Protein AF-A0A378M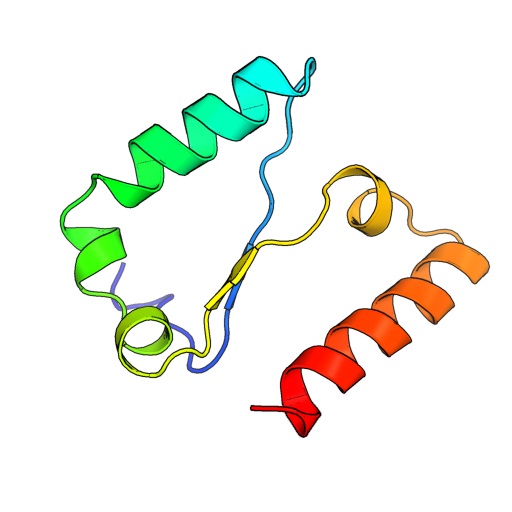H05-F1 (afdb_monomer)

Structure (mmCIF, N/CA/C/O backbone):
data_AF-A0A378MH05-F1
#
_entry.id   AF-A0A378MH05-F1
#
loop_
_atom_site.group_PDB
_atom_site.id
_atom_site.type_symbol
_atom_site.label_atom_id
_atom_site.label_alt_id
_atom_site.label_comp_id
_atom_site.label_asym_id
_atom_site.label_entity_id
_atom_site.label_seq_id
_atom_site.pdbx_PDB_ins_code
_atom_site.Cartn_x
_atom_site.Cartn_y
_atom_site.Cartn_z
_atom_site.occupancy
_atom_site.B_iso_or_equiv
_atom_site.auth_seq_id
_atom_site.auth_comp_id
_atom_site.auth_asym_id
_atom_site.auth_atom_id
_atom_site.pdbx_PDB_model_num
ATOM 1 N N . MET A 1 1 ? -14.856 9.479 5.426 1.00 56.72 1 MET A N 1
AT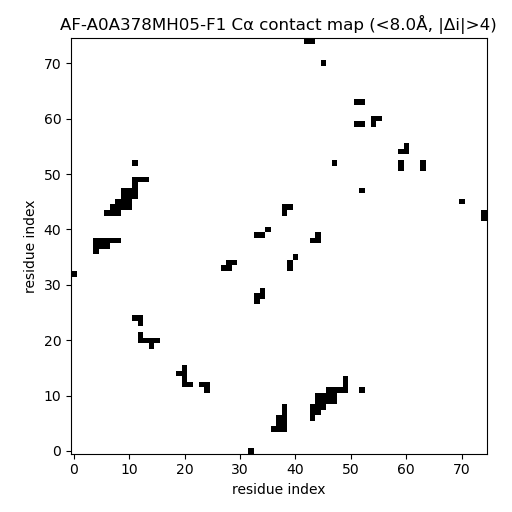OM 2 C CA . MET A 1 1 ? -13.779 8.458 5.342 1.00 56.72 1 MET A CA 1
ATOM 3 C C . MET A 1 1 ? -14.244 7.025 5.596 1.00 56.72 1 MET A C 1
ATOM 5 O O . MET A 1 1 ? -13.615 6.162 4.998 1.00 56.72 1 MET A O 1
ATOM 9 N N . PRO A 1 2 ? -15.321 6.725 6.360 1.00 62.75 2 PRO A N 1
ATOM 10 C CA . PRO A 1 2 ? -15.915 5.380 6.341 1.00 62.75 2 PRO A CA 1
ATOM 11 C C . PRO A 1 2 ? -16.277 4.908 4.925 1.00 62.75 2 PRO A C 1
ATOM 13 O O . PRO A 1 2 ? -16.166 3.729 4.625 1.00 62.75 2 PRO A O 1
ATOM 16 N N . ASP A 1 3 ? -16.621 5.849 4.042 1.00 74.88 3 ASP A N 1
ATOM 17 C CA . ASP A 1 3 ? -17.065 5.589 2.665 1.00 74.88 3 ASP A CA 1
ATOM 18 C C . ASP A 1 3 ? -16.000 4.921 1.776 1.00 74.88 3 ASP A C 1
ATOM 20 O O . ASP A 1 3 ? -16.338 4.341 0.751 1.00 74.88 3 ASP A O 1
ATOM 24 N N . TYR A 1 4 ? -14.722 4.990 2.168 1.00 73.62 4 TYR A N 1
ATOM 25 C CA . TYR A 1 4 ? -13.592 4.397 1.440 1.00 73.62 4 TYR A CA 1
ATOM 26 C C . TYR A 1 4 ? -12.841 3.343 2.270 1.00 73.62 4 TYR A C 1
ATOM 28 O O . TYR A 1 4 ? -11.740 2.933 1.903 1.00 73.62 4 TYR A O 1
ATOM 36 N N . ALA A 1 5 ? -13.402 2.913 3.406 1.00 84.25 5 ALA A N 1
ATOM 37 C CA . ALA A 1 5 ? -12.828 1.841 4.210 1.00 84.25 5 ALA A CA 1
ATOM 38 C C . ALA A 1 5 ? -13.032 0.494 3.496 1.00 84.25 5 ALA A C 1
ATOM 40 O O . ALA A 1 5 ? -14.086 -0.125 3.606 1.00 84.25 5 ALA A O 1
ATOM 41 N N . ALA A 1 6 ? -12.021 0.062 2.743 1.00 89.75 6 ALA A N 1
ATOM 42 C CA . ALA A 1 6 ? -12.036 -1.206 2.024 1.00 89.75 6 ALA A CA 1
ATOM 43 C C . ALA A 1 6 ? -11.723 -2.401 2.944 1.00 89.75 6 ALA A C 1
ATOM 45 O O . ALA A 1 6 ? -11.128 -2.239 4.012 1.00 89.75 6 ALA A O 1
ATOM 46 N N . ASP A 1 7 ? -12.076 -3.613 2.505 1.00 92.75 7 ASP A N 1
ATOM 47 C CA . ASP A 1 7 ? -11.687 -4.857 3.183 1.00 92.75 7 ASP A CA 1
ATOM 48 C C . ASP A 1 7 ? -10.191 -5.157 3.057 1.00 92.75 7 ASP A C 1
ATOM 50 O O . ASP A 1 7 ? -9.601 -5.702 3.988 1.00 92.75 7 ASP A O 1
ATOM 54 N N . TYR A 1 8 ? -9.596 -4.773 1.923 1.00 94.62 8 TYR A N 1
ATOM 55 C CA . TYR A 1 8 ? -8.168 -4.850 1.632 1.00 94.62 8 TYR A CA 1
ATOM 56 C C . TYR A 1 8 ? -7.697 -3.517 1.062 1.00 94.62 8 TYR A C 1
ATOM 58 O O . TYR A 1 8 ? -8.382 -2.902 0.245 1.00 94.62 8 TYR A O 1
ATOM 66 N N . MET A 1 9 ? -6.519 -3.068 1.484 1.00 94.06 9 MET A N 1
ATOM 67 C CA . MET A 1 9 ? -5.940 -1.801 1.051 1.00 94.06 9 MET A CA 1
ATOM 68 C C . MET A 1 9 ? -4.498 -2.005 0.603 1.00 94.06 9 MET A C 1
ATOM 70 O O . MET A 1 9 ? -3.693 -2.574 1.331 1.00 94.06 9 MET A O 1
ATOM 74 N N . PHE A 1 10 ? -4.164 -1.478 -0.572 1.00 94.81 10 PHE A N 1
ATOM 75 C CA . PHE A 1 10 ? -2.801 -1.407 -1.090 1.00 94.81 10 PHE A CA 1
ATOM 76 C C . PHE A 1 10 ? -2.415 0.065 -1.156 1.00 94.81 10 PHE A C 1
ATOM 78 O O . PHE A 1 10 ? -3.076 0.849 -1.836 1.00 94.81 10 PHE A O 1
ATOM 85 N N . VAL A 1 11 ? -1.393 0.461 -0.406 1.00 93.56 11 VAL A N 1
ATOM 86 C CA . VAL A 1 11 ? -1.064 1.872 -0.192 1.00 93.56 11 VAL A CA 1
ATOM 87 C C . VAL A 1 11 ? 0.393 2.124 -0.532 1.00 93.56 11 VAL A C 1
ATOM 89 O O . VAL A 1 11 ? 1.276 1.385 -0.120 1.00 93.56 11 VAL A O 1
ATOM 92 N N . THR A 1 12 ? 0.653 3.197 -1.265 1.00 92.44 12 THR A N 1
ATOM 93 C CA . THR A 1 12 ? 2.000 3.711 -1.518 1.00 92.44 12 THR A CA 1
ATOM 94 C C . THR A 1 12 ? 1.978 5.232 -1.430 1.00 92.44 12 THR A C 1
ATOM 96 O O . THR A 1 12 ? 0.924 5.845 -1.607 1.00 92.44 12 THR A O 1
ATOM 99 N N . ALA A 1 13 ? 3.127 5.853 -1.177 1.00 91.06 13 ALA A N 1
ATOM 100 C CA . ALA A 1 13 ? 3.271 7.302 -1.227 1.00 91.06 13 ALA A CA 1
ATOM 101 C C . ALA A 1 13 ? 4.085 7.726 -2.449 1.00 91.06 13 ALA A C 1
ATOM 103 O O . ALA A 1 13 ? 5.218 7.289 -2.645 1.00 91.06 13 ALA A O 1
ATOM 104 N N . TYR A 1 14 ? 3.498 8.618 -3.246 1.00 84.25 14 TYR A N 1
ATOM 105 C CA . TYR A 1 14 ? 4.222 9.353 -4.274 1.00 84.25 14 TYR A CA 1
ATOM 106 C C . TYR A 1 14 ? 5.121 10.398 -3.615 1.00 84.25 14 TYR A C 1
ATOM 108 O O . TYR A 1 14 ? 4.669 11.155 -2.754 1.00 84.25 14 TYR A O 1
ATOM 116 N N . SER A 1 15 ? 6.378 10.483 -4.040 1.00 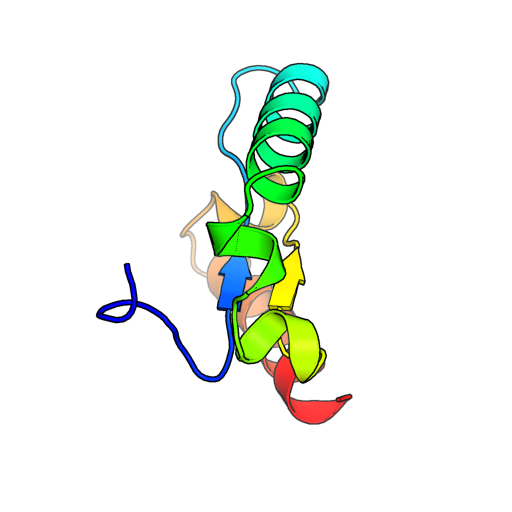78.12 15 SER A N 1
ATOM 117 C CA . SER A 1 15 ? 7.286 11.526 -3.578 1.00 78.12 15 SER A CA 1
ATOM 118 C C . SER A 1 15 ? 8.436 11.748 -4.557 1.00 78.12 15 SER A C 1
ATOM 120 O O . SER A 1 15 ? 8.907 10.810 -5.195 1.00 78.12 15 SER A O 1
ATOM 122 N N . SER A 1 16 ? 8.939 12.984 -4.625 1.00 73.81 16 SER A N 1
ATOM 123 C CA . SER A 1 16 ? 10.150 13.330 -5.385 1.00 73.81 16 SER A CA 1
ATOM 124 C C . SER A 1 16 ? 11.441 12.801 -4.739 1.00 73.81 16 SER A C 1
ATOM 126 O O . SER A 1 16 ? 12.502 12.827 -5.359 1.00 73.81 16 SER A O 1
ATOM 128 N N . SER A 1 17 ? 11.367 12.308 -3.497 1.00 79.50 17 SER A N 1
ATOM 129 C CA . SER A 1 17 ? 12.455 11.607 -2.803 1.00 79.50 17 SER A CA 1
ATOM 130 C C . SER A 1 17 ? 11.926 10.515 -1.867 1.00 79.50 17 SER A C 1
ATOM 132 O O . SER A 1 17 ? 10.874 10.681 -1.249 1.00 79.50 17 SER A O 1
ATOM 134 N N . GLN A 1 18 ? 12.669 9.418 -1.683 1.00 76.56 18 GLN A N 1
ATOM 135 C CA . GLN A 1 18 ? 12.234 8.313 -0.809 1.00 76.56 18 GLN A CA 1
ATOM 136 C C . GLN A 1 18 ? 11.896 8.785 0.617 1.00 76.56 18 GLN A C 1
ATOM 138 O O . GLN A 1 18 ? 10.819 8.486 1.127 1.00 76.56 18 GLN A O 1
ATOM 143 N N . LYS A 1 19 ? 12.746 9.637 1.208 1.00 82.50 19 LYS A N 1
ATOM 144 C CA . LYS A 1 19 ? 12.551 10.171 2.567 1.00 82.50 19 LYS A CA 1
ATOM 145 C C . LYS A 1 19 ? 11.246 10.950 2.744 1.00 82.50 19 LYS A C 1
ATOM 147 O O . LYS A 1 19 ? 10.627 10.884 3.800 1.00 82.50 19 LYS A O 1
ATOM 152 N N . GLN A 1 20 ? 10.834 11.722 1.737 1.00 83.75 20 GLN A N 1
ATOM 153 C CA . GLN A 1 20 ? 9.577 12.469 1.821 1.00 83.75 20 GLN A CA 1
ATOM 154 C C . GLN A 1 20 ? 8.365 11.530 1.714 1.00 83.75 20 GLN A C 1
ATOM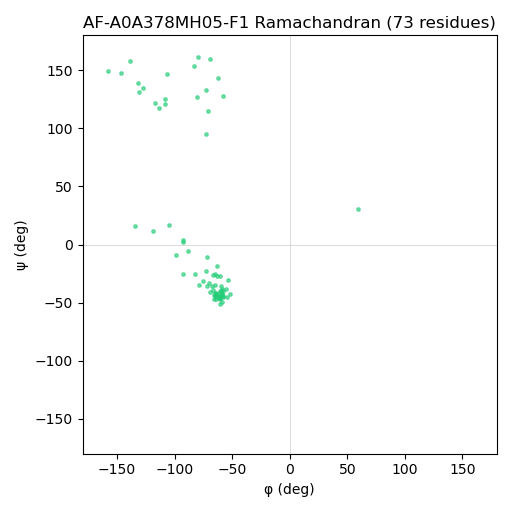 156 O O . GLN A 1 20 ? 7.400 11.737 2.442 1.00 83.75 20 GLN A O 1
ATOM 161 N N . GLY A 1 21 ? 8.439 10.463 0.909 1.00 84.50 21 GLY A N 1
ATOM 162 C CA . GLY A 1 21 ? 7.368 9.464 0.819 1.00 84.50 21 GLY A CA 1
ATOM 163 C C .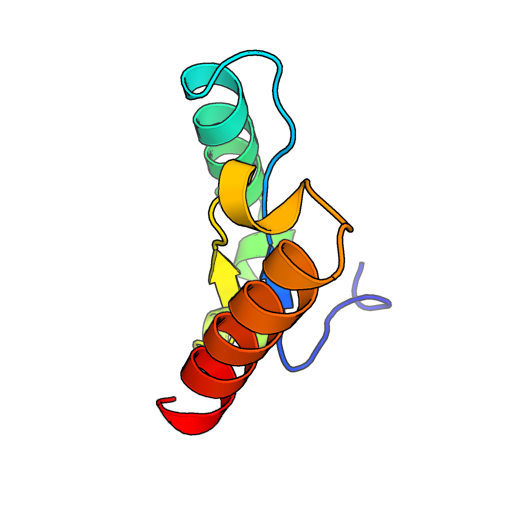 GLY A 1 21 ? 7.192 8.691 2.126 1.00 84.50 21 GLY A C 1
ATOM 164 O O . GLY A 1 21 ? 6.074 8.546 2.616 1.00 84.50 21 GLY A O 1
ATOM 165 N N . GLU A 1 22 ? 8.303 8.280 2.742 1.00 86.75 22 GLU A N 1
ATOM 166 C CA . GLU A 1 22 ? 8.314 7.646 4.068 1.00 86.75 22 GLU A CA 1
ATOM 167 C C . GLU A 1 22 ? 7.680 8.544 5.133 1.00 86.75 22 GLU A C 1
ATOM 169 O O . GLU A 1 22 ? 6.854 8.083 5.921 1.00 86.75 22 GLU A O 1
ATOM 174 N N . ARG A 1 23 ? 8.010 9.842 5.125 1.00 89.56 23 ARG A N 1
ATOM 175 C CA . ARG A 1 23 ? 7.420 10.809 6.055 1.00 89.56 23 ARG A CA 1
ATOM 176 C C . ARG A 1 23 ? 5.918 10.973 5.840 1.00 89.56 23 ARG A C 1
ATOM 178 O O . ARG A 1 23 ? 5.174 10.949 6.810 1.00 89.56 23 ARG A O 1
ATOM 185 N N . THR A 1 24 ? 5.459 11.078 4.592 1.00 89.62 24 THR A N 1
ATOM 186 C CA . THR A 1 24 ? 4.023 11.163 4.286 1.00 89.62 24 THR A CA 1
ATOM 187 C C . THR A 1 24 ? 3.259 9.942 4.800 1.00 89.62 24 THR A C 1
ATOM 189 O O . THR A 1 24 ? 2.189 10.096 5.388 1.00 89.62 24 THR A O 1
ATOM 192 N N . LEU A 1 25 ? 3.807 8.733 4.633 1.00 90.06 25 LEU A N 1
ATOM 193 C CA . LEU A 1 25 ? 3.198 7.523 5.196 1.00 90.06 25 LEU A CA 1
ATOM 194 C C . LEU A 1 25 ? 3.204 7.541 6.727 1.00 90.06 25 LEU A C 1
ATOM 196 O O . LEU A 1 25 ? 2.206 7.154 7.331 1.00 90.06 25 LEU A O 1
ATOM 200 N N . ALA A 1 26 ? 4.296 7.981 7.356 1.00 91.56 26 ALA A N 1
ATOM 201 C CA . ALA A 1 26 ? 4.390 8.079 8.811 1.00 91.56 26 ALA A CA 1
ATOM 202 C C . ALA A 1 26 ? 3.326 9.029 9.383 1.00 91.56 26 ALA A C 1
ATOM 204 O O . ALA A 1 26 ? 2.542 8.617 10.237 1.00 91.56 26 ALA A O 1
ATOM 205 N N . ASP A 1 27 ? 3.222 10.243 8.839 1.00 91.62 27 ASP A N 1
ATOM 206 C CA . ASP A 1 27 ? 2.248 11.249 9.275 1.00 91.62 27 ASP A CA 1
ATOM 207 C C . ASP A 1 27 ? 0.801 10.732 9.110 1.00 91.62 27 ASP A C 1
ATOM 209 O O . ASP A 1 27 ? -0.050 10.901 9.986 1.00 91.62 27 ASP A O 1
ATOM 213 N N . MET A 1 28 ? 0.511 10.026 8.010 1.00 90.00 28 MET A N 1
ATOM 214 C CA . MET A 1 28 ? -0.802 9.416 7.780 1.00 90.00 28 MET A CA 1
ATOM 215 C C . MET A 1 28 ? -1.122 8.329 8.818 1.00 90.00 28 MET A C 1
ATOM 217 O O . MET A 1 28 ? -2.247 8.285 9.331 1.00 90.00 28 MET A O 1
ATOM 221 N N . LYS A 1 29 ? -0.143 7.483 9.164 1.00 91.88 29 LYS A N 1
ATOM 222 C CA . LYS A 1 29 ? -0.293 6.407 10.159 1.00 91.88 29 LYS A CA 1
ATOM 223 C C . LYS A 1 29 ? -0.556 6.922 11.570 1.00 91.88 29 LYS A C 1
ATOM 225 O O . LYS A 1 29 ? -1.157 6.217 12.383 1.00 91.88 29 LYS A O 1
ATOM 230 N N . GLU A 1 30 ? -0.124 8.139 11.879 1.00 94.75 30 GLU A N 1
ATOM 231 C CA . GLU A 1 30 ? -0.383 8.761 13.176 1.00 94.75 30 GLU A CA 1
ATOM 232 C C . GLU A 1 30 ? -1.841 9.206 13.345 1.00 94.75 30 GLU A C 1
ATOM 234 O O . GLU A 1 30 ? -2.323 9.283 14.483 1.00 94.75 30 GLU A O 1
ATOM 239 N N . SER A 1 31 ? -2.563 9.434 12.244 1.00 91.75 31 SER A N 1
ATOM 240 C CA . SER A 1 31 ? -3.952 9.889 12.281 1.00 91.75 31 SER A CA 1
ATOM 241 C C . SER A 1 31 ? -4.885 8.879 12.963 1.00 91.75 31 SER A C 1
ATOM 243 O O . SER A 1 31 ? -4.755 7.662 12.808 1.00 91.75 31 SER A O 1
ATOM 245 N N . GLY A 1 32 ? -5.874 9.387 13.708 1.00 91.25 32 GLY A N 1
ATOM 246 C CA . GLY A 1 32 ? -6.897 8.540 14.336 1.00 91.25 32 GLY A CA 1
ATOM 247 C C . GLY A 1 32 ? -7.696 7.735 13.309 1.00 91.25 32 GLY A C 1
ATOM 248 O O . GLY A 1 32 ? -7.994 6.569 13.531 1.00 91.25 32 GLY A O 1
ATOM 249 N N . ILE A 1 33 ? -7.948 8.325 12.137 1.00 89.50 33 ILE A N 1
ATOM 250 C CA . ILE A 1 33 ? -8.705 7.675 11.065 1.00 89.50 33 ILE A CA 1
ATOM 251 C C . ILE A 1 33 ? -7.961 6.452 10.524 1.00 89.50 33 ILE A C 1
ATOM 253 O O . ILE A 1 33 ? -8.576 5.401 10.368 1.00 89.50 33 ILE A O 1
ATOM 257 N N . TRP A 1 34 ? -6.648 6.557 10.291 1.00 91.06 34 TRP A N 1
ATOM 258 C CA . TRP A 1 34 ? -5.835 5.425 9.844 1.00 91.06 34 TRP A CA 1
ATOM 259 C C . TRP A 1 34 ? -5.841 4.280 10.855 1.00 91.06 34 TRP A C 1
ATOM 261 O O . TRP A 1 34 ? -6.071 3.125 10.499 1.00 91.06 34 TRP A O 1
ATOM 271 N N . LYS A 1 35 ? -5.637 4.612 12.134 1.00 92.31 35 LYS A N 1
ATOM 272 C CA . LYS A 1 35 ? -5.637 3.645 13.241 1.00 92.31 35 LYS A CA 1
ATOM 273 C C . LYS A 1 35 ? -6.977 2.925 13.386 1.00 92.31 35 LYS A C 1
ATOM 275 O O . LYS A 1 35 ? -7.012 1.785 13.847 1.00 92.31 35 LYS A O 1
ATOM 280 N N . ASP A 1 36 ? -8.066 3.566 12.967 1.00 92.38 36 ASP A N 1
ATOM 281 C CA . ASP A 1 36 ? -9.403 2.996 13.049 1.00 92.38 36 ASP A CA 1
ATOM 282 C C . ASP A 1 36 ? -9.841 2.153 11.850 1.00 92.38 36 ASP A C 1
ATOM 284 O O . ASP A 1 36 ? -10.877 1.485 11.948 1.00 92.38 36 ASP A O 1
ATOM 288 N N . LEU A 1 37 ? -9.043 2.092 10.779 1.00 92.31 37 LEU A N 1
ATOM 289 C CA . LEU A 1 37 ? -9.368 1.326 9.577 1.00 92.31 37 LEU A CA 1
ATOM 290 C C . LEU A 1 37 ? -9.588 -0.170 9.885 1.00 92.31 37 LEU A C 1
ATOM 292 O O . LEU A 1 37 ? -8.707 -0.824 10.456 1.00 92.31 37 LEU A O 1
ATOM 296 N N . PRO A 1 38 ? -10.720 -0.759 9.449 1.00 93.06 38 PRO A N 1
ATOM 297 C CA . PRO A 1 38 ? -10.968 -2.192 9.589 1.00 93.06 38 PRO A CA 1
ATOM 298 C C . PRO A 1 38 ? -9.896 -3.058 8.918 1.00 93.06 38 PRO A C 1
ATOM 300 O O . PRO A 1 38 ? -9.471 -4.047 9.509 1.00 93.06 38 PRO A O 1
ATOM 303 N N . ALA A 1 39 ? -9.417 -2.668 7.729 1.00 93.81 39 ALA A N 1
ATOM 304 C CA . ALA A 1 39 ? -8.345 -3.372 7.023 1.00 93.81 39 ALA A CA 1
ATOM 305 C C . ALA A 1 39 ? -7.042 -3.418 7.834 1.00 93.81 39 ALA A C 1
ATOM 307 O O . ALA A 1 39 ? -6.400 -4.461 7.889 1.00 93.81 39 ALA A O 1
ATOM 308 N N . LEU A 1 40 ? -6.677 -2.333 8.529 1.00 93.38 40 LEU A N 1
ATOM 309 C CA . LEU A 1 40 ? -5.498 -2.324 9.400 1.00 93.38 40 LEU A CA 1
ATOM 310 C C . LEU A 1 40 ? -5.667 -3.314 10.561 1.00 93.38 40 LEU A C 1
ATOM 312 O O . LEU A 1 40 ? -4.789 -4.134 10.813 1.00 93.38 40 LEU A O 1
ATOM 316 N N . LYS A 1 41 ? -6.827 -3.283 11.227 1.00 93.00 41 LYS A N 1
ATOM 317 C CA . LYS A 1 41 ? -7.154 -4.174 12.355 1.00 93.00 41 LYS A CA 1
ATOM 318 C C . LYS A 1 41 ? -7.208 -5.655 11.947 1.00 93.00 41 LYS A C 1
ATOM 320 O O . LYS A 1 41 ? -6.954 -6.517 12.780 1.00 93.00 41 LYS A O 1
ATOM 325 N N . LYS A 1 42 ? -7.520 -5.941 10.679 1.00 93.81 42 LYS A N 1
ATOM 326 C CA . LYS A 1 42 ? -7.558 -7.289 10.086 1.00 93.81 42 LYS A CA 1
ATOM 327 C C . LYS A 1 42 ? -6.245 -7.713 9.409 1.00 93.81 42 LYS A C 1
ATOM 329 O O . LYS A 1 42 ? -6.205 -8.791 8.839 1.00 93.81 42 LYS A O 1
ATOM 334 N N . ASN A 1 43 ? -5.182 -6.903 9.463 1.00 93.38 43 ASN A N 1
ATOM 335 C CA . ASN A 1 43 ? -3.917 -7.156 8.752 1.00 93.38 43 ASN A CA 1
ATOM 336 C C . ASN A 1 43 ? -4.064 -7.262 7.214 1.00 93.38 43 ASN A C 1
ATOM 338 O O . ASN A 1 43 ? -3.321 -7.965 6.539 1.00 93.38 43 ASN A O 1
ATOM 342 N N . HIS A 1 44 ? -5.032 -6.544 6.650 1.00 95.19 44 HIS A N 1
ATOM 343 C CA . HIS A 1 44 ? -5.343 -6.490 5.218 1.00 95.19 44 HIS A CA 1
ATOM 344 C C . HIS A 1 44 ? -4.866 -5.185 4.554 1.00 95.19 44 HIS A C 1
ATOM 346 O O . HIS A 1 44 ? -5.351 -4.799 3.488 1.00 95.19 44 HIS A O 1
ATOM 352 N N . LEU A 1 45 ? -3.961 -4.455 5.207 1.00 94.38 45 LEU A N 1
ATOM 353 C CA . LEU A 1 45 ? -3.375 -3.231 4.680 1.00 94.38 45 LEU A CA 1
ATOM 354 C C . LEU A 1 45 ? -1.917 -3.491 4.309 1.00 94.38 45 LEU A C 1
ATOM 356 O O . LEU A 1 45 ? -1.105 -3.841 5.162 1.00 94.38 45 LEU A O 1
ATOM 360 N N . PHE A 1 46 ? -1.588 -3.284 3.038 1.00 94.62 46 PHE A N 1
ATOM 361 C CA . PHE A 1 46 ? -0.274 -3.556 2.475 1.00 94.62 46 PHE A CA 1
ATOM 362 C C . PHE A 1 46 ? 0.376 -2.272 1.985 1.00 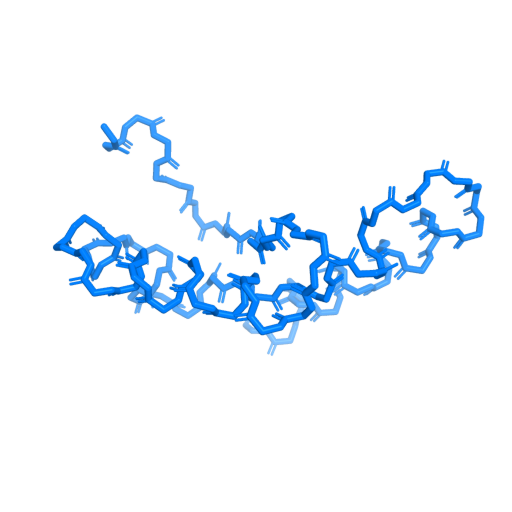94.62 46 PHE A C 1
ATOM 364 O O . PHE A 1 46 ? -0.146 -1.587 1.106 1.00 94.62 46 PHE A O 1
ATOM 371 N N . GLU A 1 47 ? 1.546 -1.966 2.534 1.00 93.50 47 GLU A N 1
ATOM 372 C CA . GLU A 1 47 ? 2.404 -0.915 2.001 1.00 93.50 47 GLU A CA 1
ATOM 373 C C . GLU A 1 47 ? 3.195 -1.442 0.806 1.00 93.50 47 GLU A C 1
ATOM 375 O O . GLU A 1 47 ? 3.859 -2.479 0.881 1.00 93.50 47 GLU A O 1
ATOM 380 N N . MET A 1 48 ? 3.096 -0.723 -0.304 1.00 93.19 48 MET A N 1
ATOM 381 C CA . MET A 1 48 ? 3.668 -1.089 -1.589 1.00 93.19 48 MET A CA 1
ATOM 382 C C . MET A 1 48 ? 4.880 -0.213 -1.890 1.00 93.19 48 MET A C 1
ATOM 384 O O . MET A 1 48 ? 4.917 0.968 -1.553 1.00 93.19 48 MET A O 1
ATOM 388 N N . ASP A 1 49 ? 5.868 -0.791 -2.569 1.00 90.94 49 ASP A N 1
ATOM 389 C CA . ASP A 1 49 ? 7.007 -0.037 -3.086 1.00 90.94 49 ASP A CA 1
ATOM 390 C C . ASP A 1 49 ? 6.550 0.839 -4.258 1.00 90.94 49 ASP A C 1
ATOM 392 O O . ASP A 1 49 ? 6.160 0.328 -5.312 1.00 90.94 49 ASP A O 1
ATOM 396 N N . PHE A 1 50 ? 6.623 2.159 -4.080 1.00 90.12 50 PHE A N 1
ATOM 397 C CA . PHE A 1 50 ? 6.224 3.132 -5.091 1.00 90.12 50 PHE A CA 1
ATOM 398 C C . PHE A 1 50 ? 6.880 2.877 -6.453 1.00 90.12 50 PHE A C 1
ATOM 400 O O . PHE A 1 50 ? 6.195 2.909 -7.474 1.00 90.12 50 PHE A O 1
ATOM 407 N N . ASN A 1 51 ? 8.175 2.553 -6.482 1.00 89.12 51 ASN A N 1
ATOM 408 C CA . ASN A 1 51 ? 8.905 2.361 -7.737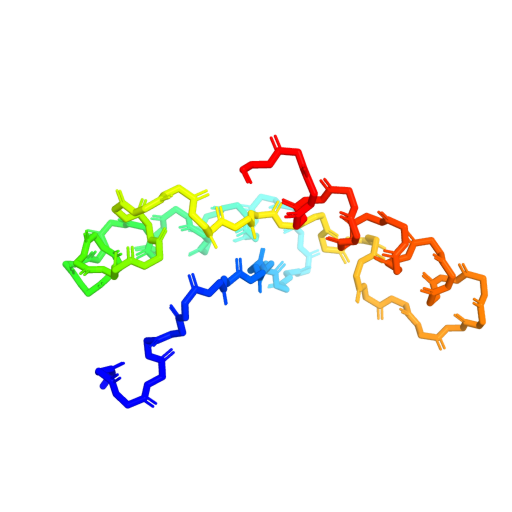 1.00 89.12 51 ASN A CA 1
ATOM 409 C C . ASN A 1 51 ? 8.405 1.141 -8.515 1.00 89.12 51 ASN A C 1
ATOM 411 O O . ASN A 1 51 ? 8.516 1.106 -9.737 1.00 89.12 51 ASN A O 1
ATOM 415 N N . LYS A 1 52 ? 7.834 0.150 -7.820 1.00 93.00 52 LYS A N 1
ATOM 416 C CA . LYS A 1 52 ? 7.226 -1.027 -8.450 1.00 93.00 52 LYS A CA 1
ATOM 417 C C . LYS A 1 52 ? 5.804 -0.765 -8.932 1.00 93.00 52 LYS A C 1
ATOM 419 O O . LYS A 1 52 ? 5.363 -1.444 -9.850 1.00 93.00 52 LYS A O 1
ATOM 424 N N . MET A 1 53 ? 5.098 0.189 -8.326 1.00 93.94 53 MET A N 1
ATOM 425 C CA . MET A 1 53 ? 3.688 0.487 -8.615 1.00 93.94 53 MET A CA 1
ATOM 426 C C . MET A 1 53 ? 3.491 1.675 -9.569 1.00 93.94 53 MET A C 1
ATOM 428 O O . MET A 1 53 ? 2.370 1.947 -9.982 1.00 93.94 53 MET A O 1
ATOM 432 N N . PHE A 1 54 ? 4.554 2.419 -9.888 1.00 92.62 54 PHE A N 1
ATOM 433 C CA . PHE A 1 54 ? 4.457 3.644 -10.687 1.00 92.62 54 PHE A CA 1
ATOM 434 C C . PHE A 1 54 ? 4.324 3.394 -12.196 1.00 92.62 54 PHE A C 1
ATOM 436 O O . PHE A 1 54 ? 3.651 4.153 -12.894 1.00 92.62 54 PHE A O 1
ATOM 443 N N . TYR A 1 55 ? 4.982 2.352 -12.707 1.00 93.94 55 TYR A N 1
ATOM 444 C CA . TYR A 1 55 ? 5.000 2.040 -14.136 1.00 93.94 55 TYR A CA 1
ATOM 445 C C . TYR A 1 55 ? 3.757 1.253 -14.562 1.00 93.94 55 TYR A C 1
ATOM 447 O O . TYR A 1 55 ? 3.152 0.543 -13.764 1.00 93.94 55 TYR A O 1
ATOM 455 N N . TYR A 1 56 ? 3.389 1.383 -15.834 1.00 95.31 56 TYR A N 1
ATOM 456 C CA . TYR A 1 56 ? 2.184 0.786 -16.421 1.00 95.31 56 TYR A CA 1
ATOM 457 C C . TYR A 1 56 ? 2.462 0.107 -17.771 1.00 95.31 56 TYR A C 1
ATOM 459 O O . TYR A 1 56 ? 1.539 -0.165 -18.539 1.00 95.31 56 TYR A O 1
ATOM 467 N N . ASP A 1 57 ? 3.732 -0.149 -18.090 1.00 97.50 57 ASP A N 1
ATOM 468 C CA . ASP A 1 57 ? 4.092 -1.002 -19.220 1.00 97.50 57 ASP A CA 1
ATOM 469 C C . ASP A 1 57 ? 3.712 -2.473 -18.938 1.00 97.50 57 ASP A C 1
ATOM 471 O O . ASP A 1 57 ? 3.546 -2.852 -17.775 1.00 97.50 57 ASP A O 1
ATOM 475 N N . PRO A 1 58 ? 3.567 -3.324 -19.973 1.00 97.69 58 PRO A N 1
ATOM 476 C CA . PRO A 1 58 ? 3.094 -4.696 -19.788 1.00 97.69 58 PRO A CA 1
ATOM 477 C C . PRO A 1 58 ? 3.917 -5.518 -18.790 1.00 97.69 58 PRO A C 1
ATOM 479 O O . PRO A 1 58 ? 3.341 -6.256 -17.996 1.00 97.69 58 PRO A O 1
ATOM 482 N N . VAL A 1 59 ? 5.243 -5.348 -18.776 1.00 97.44 59 VAL A N 1
ATOM 483 C CA . VAL A 1 59 ? 6.127 -6.090 -17.865 1.00 97.44 59 VAL A CA 1
ATOM 484 C C . VAL A 1 59 ? 5.914 -5.632 -16.423 1.00 97.44 59 VAL A C 1
ATOM 486 O O . VAL A 1 59 ? 5.850 -6.457 -15.511 1.00 97.44 59 VAL A O 1
ATOM 489 N N . ALA A 1 60 ? 5.756 -4.324 -16.201 1.00 97.44 60 ALA A N 1
ATOM 490 C CA . ALA A 1 60 ? 5.422 -3.794 -14.883 1.00 97.44 60 ALA A CA 1
ATOM 491 C C . ALA A 1 60 ? 4.070 -4.315 -14.378 1.00 97.44 60 ALA A C 1
ATOM 493 O O . ALA A 1 60 ? 3.983 -4.740 -13.227 1.00 97.44 60 ALA A O 1
ATOM 494 N N . ILE A 1 61 ? 3.038 -4.332 -15.226 1.00 97.56 61 ILE A N 1
ATOM 495 C CA . ILE A 1 61 ? 1.699 -4.816 -14.854 1.00 97.56 61 ILE A CA 1
ATOM 496 C C . ILE A 1 61 ? 1.727 -6.303 -14.472 1.00 97.56 61 ILE A C 1
ATOM 498 O O . ILE A 1 61 ? 1.131 -6.675 -13.462 1.00 97.56 61 ILE A O 1
ATOM 502 N N . GLU A 1 62 ? 2.445 -7.145 -15.222 1.00 98.00 62 GLU A N 1
ATOM 503 C CA . GLU A 1 62 ? 2.621 -8.567 -14.885 1.00 98.00 62 GLU A CA 1
ATOM 504 C C . GLU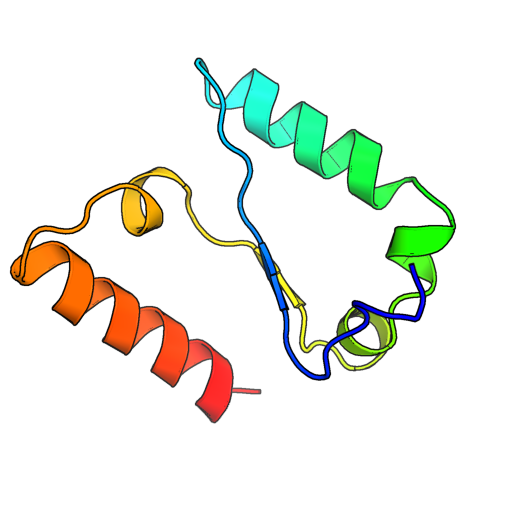 A 1 62 ? 3.270 -8.737 -13.503 1.00 98.00 62 GLU A C 1
ATOM 506 O O . GLU A 1 62 ? 2.728 -9.424 -12.637 1.00 98.00 62 GLU A O 1
ATOM 511 N N . GLY A 1 63 ? 4.372 -8.027 -13.240 1.00 97.56 63 GLY A N 1
ATOM 512 C CA . GLY A 1 63 ? 5.037 -8.086 -11.936 1.00 97.56 63 GLY A CA 1
ATOM 513 C C . GLY A 1 63 ? 4.188 -7.528 -10.785 1.00 97.56 63 GLY A C 1
ATOM 514 O O . GLY A 1 63 ? 4.243 -8.033 -9.664 1.00 97.56 63 GLY A O 1
ATOM 515 N N . GLN A 1 64 ? 3.386 -6.492 -11.032 1.00 97.81 64 GLN A N 1
ATOM 516 C CA . GLN A 1 64 ? 2.462 -5.936 -10.039 1.00 97.81 64 GLN A CA 1
ATOM 517 C C . GLN A 1 64 ? 1.342 -6.919 -9.697 1.00 97.81 64 GLN A C 1
ATOM 519 O O . GLN A 1 64 ? 0.985 -7.038 -8.522 1.00 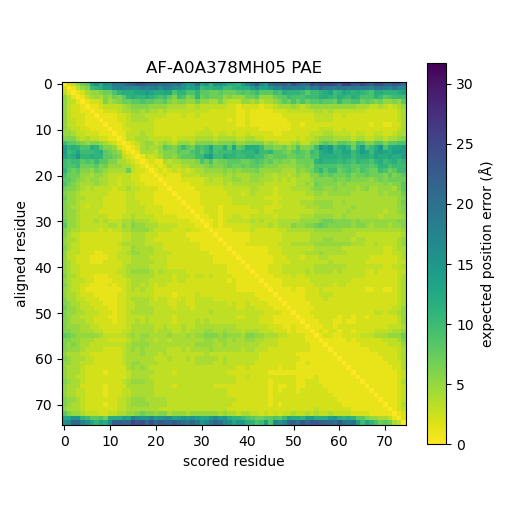97.81 64 GLN A O 1
ATOM 524 N N . LEU A 1 65 ? 0.820 -7.641 -10.693 1.00 97.50 65 LEU A N 1
ATOM 525 C CA . LEU A 1 65 ? -0.196 -8.668 -10.486 1.00 97.50 65 LEU A CA 1
ATOM 526 C C . LEU A 1 65 ? 0.328 -9.773 -9.567 1.00 97.50 65 LEU A C 1
ATOM 528 O O . LEU A 1 65 ? -0.353 -10.117 -8.601 1.00 97.50 65 LEU A O 1
ATOM 532 N N . ASP A 1 66 ? 1.551 -10.251 -9.800 1.00 97.12 66 ASP A N 1
ATOM 533 C CA . ASP A 1 66 ? 2.193 -11.248 -8.937 1.00 97.12 66 ASP A CA 1
ATOM 534 C C . ASP A 1 66 ? 2.307 -10.757 -7.489 1.00 97.12 66 ASP A C 1
ATOM 536 O O . ASP A 1 66 ? 1.962 -11.480 -6.554 1.00 97.12 66 ASP A O 1
ATOM 540 N N . ILE A 1 67 ? 2.732 -9.504 -7.284 1.00 96.12 67 ILE A N 1
ATOM 541 C CA . ILE A 1 67 ? 2.835 -8.913 -5.941 1.00 96.12 67 ILE A CA 1
ATOM 542 C C . ILE A 1 67 ? 1.457 -8.863 -5.267 1.00 96.12 67 ILE A C 1
ATOM 544 O O . ILE A 1 67 ? 1.342 -9.215 -4.094 1.00 96.12 67 ILE A O 1
ATOM 548 N N . ILE A 1 68 ? 0.414 -8.422 -5.975 1.00 96.31 68 ILE A N 1
ATOM 549 C CA . ILE A 1 68 ? -0.942 -8.307 -5.418 1.00 96.31 68 ILE A CA 1
ATOM 550 C C . ILE A 1 68 ? -1.501 -9.690 -5.067 1.00 96.31 68 ILE A C 1
ATOM 552 O O . ILE A 1 68 ? -1.998 -9.877 -3.956 1.00 96.31 68 ILE A O 1
ATOM 556 N N . VAL A 1 69 ? -1.384 -10.666 -5.970 1.00 96.56 69 VAL A N 1
ATOM 557 C CA . VAL A 1 69 ? -1.839 -12.047 -5.744 1.00 96.56 69 VAL A CA 1
ATOM 558 C C . VAL A 1 69 ? -1.128 -12.657 -4.539 1.00 96.56 69 VAL A C 1
ATOM 560 O O . VAL A 1 69 ? -1.783 -13.245 -3.678 1.00 96.56 69 VAL A O 1
ATOM 563 N N . ASP A 1 70 ? 0.185 -12.455 -4.413 1.00 95.69 70 ASP A N 1
ATOM 564 C CA . ASP A 1 70 ? 0.963 -12.948 -3.275 1.00 95.69 70 ASP A CA 1
ATOM 565 C C . ASP A 1 70 ? 0.442 -12.409 -1.936 1.00 95.69 70 ASP A C 1
ATOM 567 O O . ASP A 1 70 ? 0.284 -13.160 -0.971 1.00 95.69 70 ASP A O 1
ATOM 571 N N . LYS A 1 71 ? 0.121 -11.110 -1.879 1.00 93.94 71 LYS A N 1
ATOM 572 C CA . LYS A 1 71 ? -0.435 -10.471 -0.676 1.00 93.94 71 LYS A CA 1
ATOM 573 C C . LYS A 1 71 ? -1.838 -10.963 -0.342 1.00 93.94 71 LYS A C 1
ATOM 575 O O . LYS A 1 71 ? -2.152 -11.076 0.839 1.00 93.94 71 LYS A O 1
ATOM 580 N N . LEU A 1 72 ? -2.664 -11.252 -1.344 1.00 94.25 72 LEU A N 1
ATOM 581 C CA . LEU A 1 72 ? -4.027 -11.740 -1.129 1.00 94.25 72 LEU A CA 1
ATOM 582 C C . LEU A 1 72 ? -4.073 -13.207 -0.687 1.00 94.25 72 LEU A C 1
ATOM 584 O O . LEU A 1 72 ? -4.981 -13.575 0.047 1.00 94.25 72 LEU A O 1
ATOM 588 N N . LEU A 1 73 ? -3.127 -14.042 -1.129 1.00 93.25 73 LEU A N 1
ATOM 589 C CA . LEU A 1 73 ? -3.147 -15.484 -0.854 1.00 93.25 73 LEU A CA 1
ATOM 590 C C . LEU A 1 73 ? -2.373 -15.903 0.403 1.00 93.25 73 LEU A C 1
ATOM 592 O O . LEU A 1 73 ? -2.655 -16.963 0.958 1.00 93.25 73 LEU A O 1
ATOM 596 N N . LYS A 1 74 ? -1.368 -15.130 0.832 1.00 79.44 74 LYS A N 1
ATOM 597 C CA . LYS A 1 74 ? -0.502 -15.479 1.976 1.00 79.44 74 LYS A CA 1
ATOM 598 C C . LYS A 1 74 ? -0.964 -14.915 3.325 1.00 79.44 74 LYS A C 1
ATOM 600 O O . LYS A 1 74 ? -0.252 -15.113 4.310 1.00 79.44 74 LYS A O 1
ATOM 605 N N . ASN A 1 75 ? -2.102 -14.221 3.371 1.00 56.09 75 ASN A N 1
ATOM 606 C CA . ASN A 1 75 ? -2.691 -13.661 4.592 1.00 56.09 75 ASN A CA 1
ATOM 607 C C . ASN A 1 75 ? -4.035 -14.308 4.908 1.00 56.09 75 ASN A C 1
ATOM 609 O O . ASN A 1 75 ? -4.849 -14.440 3.969 1.00 56.09 75 ASN A O 1
#

Radius of gyration: 13.47 Å; Cα contacts (8 Å, |Δi|>4): 61; chains: 1; bounding box: 30×29×34 Å

Solvent-accessible surface area (backbone atoms only — not comparable to full-atom values): 4530 Å² total; per-residue (Å²): 112,79,91,71,66,47,78,61,45,82,44,63,50,84,54,101,43,72,72,59,16,54,47,55,51,50,60,49,59,69,34,70,69,52,70,64,31,65,14,57,80,68,72,31,54,42,83,49,63,44,84,61,67,69,57,80,51,73,70,39,46,54,55,42,50,55,55,50,51,50,61,65,71,76,104

Sequence (75 aa):
MPDYAADYMFVTAYSSSQKQGERTLADMKESGIWKDLPALKKNHLFEMDFNKMFYYDPVAIEGQLDIIVDKLLKN

Secondary structure (DSSP, 8-state):
-GGG--SSEEE----SSHHHHHHHHHHHHHSHHHHH-HHHHTT-EEE--HHHHS--SHHHHHHHHHHHHHHHH--

Organism: Listeria grayi (NCBI:txid1641)

Foldseek 3Di:
DVVPQDLAEEDFADDPDPVVRVVVVVVVCVDPVNVPRPCVVVVRYHYDDCVLVVDDPPVSVVVVVVVVVCSVPVD

Nearest PDB structures (foldseek):
  8xfa-assembly1_A  TM=8.728E-01  e=5.213E-03  Streptococcus pyogenes SSI-1
  5joq-assembly1_A  TM=7.539E-01  e=3.601E-01  Listeria monocytogenes EGD-e
  3mwg-assembly2_B  TM=7.306E-01  e=2.924E-01  Staphylococcus aureus subsp. aureus N315
  2q8q-assembly1_A  TM=7.915E-01  e=8.285E-01  Staphylococcus aureus subsp. aureus N315
  2m6k-assembly1_A  TM=6.287E-01  e=4.385E+00  Escherichia coli K-12

pLDDT: mean 89.9, std 8.68, range [56.09, 98.0]

InterPro domains:
  IPR002491 ABC transporter periplasmic binding domain [PS50983] (1-75)

Mean predicted aligned error: 4.05 Å